Protein AF-A0A1A6FKN9-F1 (afdb_monomer)

Radius of gyration: 17.7 Å; Cα contacts (8 Å, |Δi|>4): 85; chains: 1; bounding box: 35×20×54 Å

Secondary structure (DSSP, 8-state):
--HHHHHHHHHHHHHHHHHHHHH---HHHHHHHHHHHTT--HHHHHHHHTT--S-HHHHHHHHHHHHHHHHHHHHHHHHHHHHHHHH-SS---HHHHHHHHHHHHHHHHHHTT-

Nearest PDB structures (foldseek):
  6af4-assembly2_F  TM=4.989E-01  e=1.367E+00  Streptococcus pneumoniae TIGR4
  3tkl-assembly1_B  TM=6.372E-01  e=9.678E+00  Legionella pneumophila str. Corby
  2ox6-assembly2_C  TM=5.038E-01  e=6.339E+00  Shewanella oneidensis MR-1

pLDDT: mean 90.59, std 6.72, range [56.34, 97.06]

Foldseek 3Di:
DDPLLVLLLVLLVVQLVVQCVVVVDDSLVSLCVLCVLLVHHSVQNVCSNVVNDPDSPSSSVSSVVSVLVVLVVLLVVLVVVLVCLVPDPDPRDPVVSVVSVVVSVVSVVVNVVD

Sequence (114 aa):
MSATMDRAYLLADRYVREEMSAARVNKPDAIETVADACGLAPGTLHNLFKRRLKNVEKVALALEGFALRRLEQRAAQLRRDIGEMRESRMVVDPARLSELEAALDDVERWLKKG

Structure (mmCIF, N/CA/C/O backbone):
data_AF-A0A1A6FKN9-F1
#
_entry.id   AF-A0A1A6FKN9-F1
#
loop_
_atom_site.group_PDB
_atom_site.id
_atom_site.type_symbol
_atom_site.label_atom_id
_atom_site.label_alt_id
_atom_site.label_comp_id
_atom_site.label_asym_id
_atom_site.label_entity_id
_atom_site.label_seq_id
_atom_site.pdbx_PDB_ins_code
_atom_site.Cartn_x
_atom_site.Cartn_y
_atom_site.Cartn_z
_atom_site.occupancy
_atom_site.B_iso_or_equiv
_atom_site.auth_seq_id
_atom_site.auth_comp_id
_atom_site.auth_asym_id
_atom_site.auth_atom_id
_atom_site.pdbx_PDB_model_num
ATOM 1 N N . MET A 1 1 ? -1.280 10.770 25.187 1.00 59.25 1 MET A N 1
ATOM 2 C CA . MET A 1 1 ? -1.621 10.291 23.828 1.00 59.25 1 MET A CA 1
ATOM 3 C C . MET A 1 1 ? -0.534 9.304 23.427 1.00 59.25 1 MET A C 1
ATOM 5 O O . MET A 1 1 ? 0.621 9.617 23.669 1.00 59.25 1 MET A O 1
ATOM 9 N N . SER A 1 2 ? -0.874 8.089 22.985 1.00 82.12 2 SER A N 1
ATOM 10 C CA . SER A 1 2 ? 0.130 7.043 22.706 1.00 82.12 2 SER A CA 1
ATOM 11 C C . SER A 1 2 ? 0.779 7.263 21.336 1.00 82.12 2 SER A C 1
ATOM 13 O O . SER A 1 2 ? 0.060 7.489 20.364 1.00 82.12 2 SER A O 1
ATOM 15 N N . ALA A 1 3 ? 2.108 7.136 21.246 1.00 86.62 3 ALA A N 1
ATOM 16 C CA . ALA A 1 3 ? 2.860 7.231 19.990 1.00 86.62 3 ALA A CA 1
ATOM 17 C C . ALA A 1 3 ? 2.340 6.258 18.910 1.00 86.62 3 ALA A C 1
ATOM 19 O O . ALA A 1 3 ? 2.313 6.590 17.725 1.00 86.62 3 ALA A O 1
ATOM 20 N N . THR A 1 4 ? 1.846 5.086 19.319 1.00 89.25 4 THR A N 1
ATOM 21 C CA . THR A 1 4 ? 1.239 4.092 18.422 1.00 89.25 4 THR A CA 1
ATOM 22 C C . THR A 1 4 ? -0.049 4.610 17.779 1.00 89.25 4 THR A C 1
ATOM 24 O O . THR A 1 4 ? -0.299 4.348 16.605 1.00 89.25 4 THR A O 1
ATOM 27 N N . MET A 1 5 ? -0.855 5.383 18.518 1.00 91.12 5 MET A N 1
ATOM 28 C CA . MET A 1 5 ? -2.087 5.978 17.991 1.00 91.12 5 MET A CA 1
ATOM 29 C C . MET A 1 5 ? -1.788 7.006 16.903 1.00 91.12 5 MET A C 1
ATOM 31 O O . MET A 1 5 ? -2.428 6.987 15.854 1.00 91.12 5 MET A O 1
ATOM 35 N N . ASP A 1 6 ? -0.807 7.879 17.132 1.00 91.44 6 ASP A N 1
ATOM 36 C CA . ASP A 1 6 ? -0.448 8.907 16.155 1.00 91.44 6 ASP A CA 1
ATOM 37 C C . ASP A 1 6 ? 0.171 8.290 14.897 1.00 91.44 6 ASP A C 1
ATOM 39 O O . ASP A 1 6 ? -0.202 8.663 13.787 1.00 91.44 6 ASP A O 1
ATOM 43 N N . ARG A 1 7 ? 1.033 7.277 15.049 1.00 90.81 7 ARG A N 1
ATOM 44 C CA . ARG A 1 7 ? 1.596 6.530 13.915 1.00 90.81 7 ARG A CA 1
ATOM 45 C C . ARG A 1 7 ? 0.511 5.851 13.078 1.00 90.81 7 ARG A C 1
ATOM 47 O O . ARG A 1 7 ? 0.489 6.026 11.861 1.00 90.81 7 ARG A O 1
ATOM 54 N N . ALA A 1 8 ? -0.405 5.119 13.715 1.00 93.19 8 ALA A N 1
ATOM 55 C CA . ALA A 1 8 ? -1.508 4.460 13.017 1.00 93.19 8 ALA A CA 1
ATOM 56 C C . ALA A 1 8 ? -2.415 5.476 12.306 1.00 93.19 8 ALA A C 1
ATOM 58 O O . ALA A 1 8 ? -2.796 5.263 11.156 1.00 93.19 8 ALA A O 1
ATOM 59 N N . TYR A 1 9 ? -2.716 6.605 12.956 1.00 94.94 9 TYR A N 1
ATOM 60 C CA . TYR A 1 9 ? -3.495 7.686 12.355 1.00 94.94 9 TYR A CA 1
ATOM 61 C C . TYR A 1 9 ? -2.816 8.246 11.100 1.00 94.94 9 TYR A C 1
ATOM 63 O O . TYR A 1 9 ? -3.471 8.397 10.073 1.00 94.94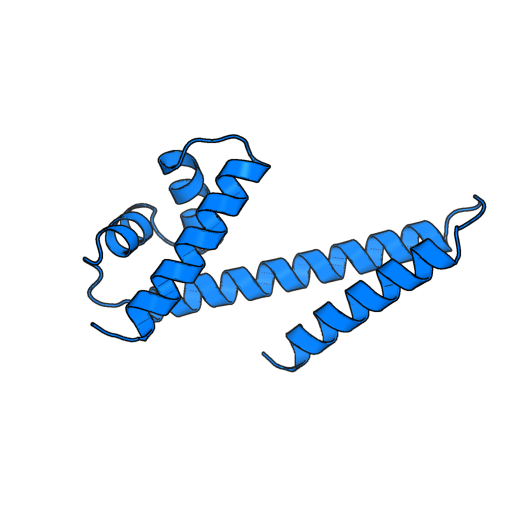 9 TYR A O 1
ATOM 71 N N . LEU A 1 10 ? -1.513 8.542 11.163 1.00 94.88 10 LEU A N 1
ATOM 72 C CA . LEU A 1 10 ? -0.768 9.111 10.036 1.00 94.88 10 LEU A CA 1
ATOM 73 C C . LEU A 1 10 ? -0.704 8.150 8.843 1.00 94.88 10 LEU A C 1
ATOM 75 O O . LEU A 1 10 ? -0.894 8.581 7.707 1.00 94.88 10 LEU A O 1
ATOM 79 N N . LEU A 1 11 ? -0.489 6.854 9.097 1.00 94.31 11 LEU A N 1
ATOM 80 C CA . LEU A 1 11 ? -0.523 5.826 8.053 1.00 94.31 11 LEU A CA 1
ATOM 81 C C . LEU A 1 11 ? -1.908 5.736 7.404 1.00 94.31 11 LEU A C 1
ATOM 83 O O . LEU A 1 11 ? -2.018 5.797 6.181 1.00 94.31 11 LEU A O 1
ATOM 87 N N . ALA A 1 12 ? -2.966 5.654 8.214 1.00 95.00 12 ALA A N 1
ATOM 88 C CA . ALA A 1 12 ? -4.330 5.584 7.707 1.00 95.00 12 ALA A CA 1
ATOM 89 C C . ALA A 1 12 ? -4.727 6.843 6.917 1.00 95.00 12 ALA A C 1
ATOM 91 O O . ALA A 1 12 ? -5.302 6.722 5.839 1.00 95.00 12 ALA A O 1
ATOM 92 N N . ASP A 1 13 ? -4.406 8.047 7.410 1.00 96.56 13 ASP A N 1
ATOM 93 C CA . ASP A 1 13 ? -4.719 9.301 6.707 1.00 96.56 13 ASP A CA 1
ATOM 94 C C . ASP A 1 13 ? -3.998 9.375 5.359 1.00 96.56 13 ASP A C 1
ATOM 96 O O . ASP A 1 13 ? -4.602 9.758 4.357 1.00 96.56 13 ASP A O 1
ATOM 100 N N . ARG A 1 14 ? -2.730 8.948 5.313 1.00 95.88 14 ARG A N 1
ATOM 101 C CA . ARG A 1 14 ? -1.966 8.866 4.069 1.00 95.88 14 ARG A CA 1
ATOM 102 C C . ARG A 1 14 ? -2.635 7.933 3.061 1.00 95.88 14 ARG A C 1
ATOM 104 O O . ARG A 1 14 ? -2.882 8.363 1.938 1.00 95.88 14 ARG A O 1
ATOM 111 N N . TYR A 1 15 ? -2.958 6.697 3.445 1.00 95.06 15 TYR A N 1
ATOM 112 C CA . TYR A 1 15 ? -3.571 5.737 2.519 1.00 95.06 15 TYR A CA 1
ATOM 113 C C . TYR A 1 15 ? -4.944 6.182 2.034 1.00 95.06 15 TYR A C 1
ATOM 115 O O . TYR A 1 15 ? -5.223 6.082 0.846 1.00 95.06 15 TYR A O 1
ATOM 123 N N . VAL A 1 16 ? -5.767 6.748 2.916 1.00 96.38 16 VAL A N 1
ATOM 124 C CA . VAL A 1 16 ? -7.078 7.281 2.528 1.00 96.38 16 VAL A CA 1
ATOM 125 C C . VAL A 1 16 ? -6.929 8.430 1.530 1.00 96.38 16 VAL A C 1
ATOM 127 O O . VAL A 1 16 ? -7.654 8.468 0.543 1.00 96.38 16 VAL A O 1
ATOM 130 N N . ARG A 1 17 ? -5.978 9.353 1.725 1.00 97.00 17 ARG A N 1
ATOM 131 C CA . ARG A 1 17 ? -5.729 10.439 0.758 1.00 97.00 17 ARG A CA 1
ATOM 132 C C . ARG A 1 17 ? -5.230 9.926 -0.588 1.0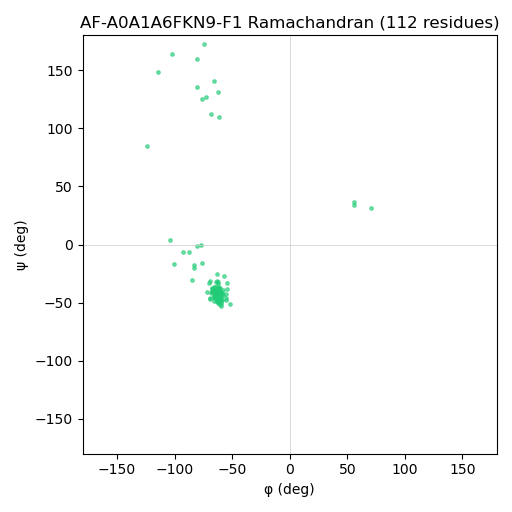0 97.00 17 ARG A C 1
ATOM 134 O O . ARG A 1 17 ? -5.642 10.444 -1.623 1.00 97.00 17 ARG A O 1
ATOM 141 N N . GLU A 1 18 ? -4.330 8.948 -0.571 1.00 94.19 18 GLU A N 1
ATOM 142 C CA . GLU A 1 18 ? -3.829 8.317 -1.791 1.00 94.19 18 GLU A CA 1
ATOM 143 C C . GLU A 1 18 ? -4.972 7.638 -2.559 1.00 94.19 18 GLU A C 1
ATOM 145 O O . GLU A 1 18 ? -5.094 7.853 -3.762 1.00 94.19 18 GLU A O 1
ATOM 150 N N . GLU A 1 19 ? -5.853 6.917 -1.861 1.00 95.75 19 GLU A N 1
ATOM 151 C CA . GLU A 1 19 ? -7.019 6.252 -2.452 1.00 95.75 19 GLU A CA 1
ATOM 152 C C . GLU A 1 19 ? -8.032 7.257 -3.018 1.00 95.75 19 GLU A C 1
ATOM 154 O O . GLU A 1 19 ? -8.469 7.125 -4.159 1.00 95.75 19 GLU A O 1
ATOM 159 N N . MET A 1 20 ? -8.338 8.327 -2.274 1.00 97.06 20 MET A N 1
ATOM 160 C CA . MET A 1 20 ? -9.193 9.415 -2.765 1.00 97.06 20 MET A CA 1
ATOM 161 C C . MET A 1 20 ? -8.660 10.007 -4.074 1.00 97.06 20 MET A C 1
ATOM 163 O O . MET A 1 20 ? -9.430 10.275 -4.993 1.00 97.06 20 MET A O 1
ATOM 167 N N . SER A 1 21 ? -7.343 10.213 -4.165 1.00 95.38 21 SER A N 1
ATOM 168 C CA . SER A 1 21 ? -6.701 10.762 -5.362 1.00 95.38 21 SER A CA 1
ATOM 169 C C . SER A 1 21 ? -6.729 9.774 -6.533 1.00 95.38 21 SER A C 1
ATOM 171 O O . SER A 1 21 ? -7.085 10.148 -7.651 1.00 95.38 21 SER A O 1
ATOM 173 N N . ALA A 1 22 ? -6.393 8.506 -6.277 1.00 91.19 22 ALA A N 1
ATOM 174 C CA . ALA A 1 22 ? -6.294 7.471 -7.301 1.00 91.19 22 ALA A CA 1
ATOM 175 C C . ALA A 1 22 ? -7.662 7.085 -7.883 1.00 91.19 22 ALA A C 1
ATOM 177 O O . ALA A 1 22 ? -7.818 7.036 -9.102 1.00 91.19 22 ALA A O 1
ATOM 178 N N . ALA A 1 23 ? -8.658 6.859 -7.024 1.00 93.12 23 ALA A N 1
ATOM 179 C CA . ALA A 1 23 ? -9.991 6.412 -7.424 1.00 93.12 23 ALA A CA 1
ATOM 180 C C . ALA A 1 23 ? -10.989 7.564 -7.644 1.00 93.12 23 ALA A C 1
ATOM 182 O O . ALA A 1 23 ? -12.096 7.331 -8.124 1.00 93.12 23 ALA A O 1
ATOM 183 N N . ARG A 1 24 ? -10.612 8.814 -7.325 1.00 95.12 24 ARG A N 1
ATOM 184 C CA . ARG A 1 24 ? -11.484 10.008 -7.382 1.00 95.12 24 ARG A CA 1
ATOM 185 C C . ARG A 1 24 ? -12.764 9.865 -6.550 1.00 95.12 24 ARG A C 1
ATOM 187 O O . ARG A 1 24 ? -13.824 10.352 -6.939 1.00 95.12 24 ARG A O 1
ATOM 194 N N . VAL A 1 25 ? -12.655 9.210 -5.400 1.00 96.56 25 VAL A N 1
ATOM 195 C CA . VAL A 1 25 ? -13.769 8.973 -4.474 1.00 96.56 25 VAL A CA 1
ATOM 196 C C . VAL A 1 25 ? -13.719 9.919 -3.274 1.00 96.56 25 VAL A C 1
ATOM 198 O O . VAL A 1 25 ? -12.704 10.564 -2.992 1.00 96.56 25 VAL A O 1
ATOM 201 N N . ASN A 1 26 ? -14.837 10.025 -2.556 1.00 97.00 26 ASN A N 1
ATOM 202 C CA . ASN A 1 26 ? -14.900 10.809 -1.327 1.00 97.00 26 ASN A CA 1
ATOM 203 C C . ASN A 1 26 ? -14.179 10.088 -0.165 1.00 97.00 26 ASN A C 1
ATOM 205 O O . ASN A 1 26 ? -13.742 8.942 -0.272 1.00 97.00 26 ASN A O 1
ATOM 209 N N . LYS A 1 27 ? -14.038 10.779 0.974 1.00 94.62 27 LYS A N 1
ATOM 210 C CA . LYS A 1 27 ? -13.336 10.230 2.142 1.00 94.62 27 LYS A CA 1
ATOM 211 C C . LYS A 1 27 ? -14.016 8.980 2.736 1.00 94.62 27 LYS A C 1
ATOM 213 O O . LYS A 1 27 ? -13.279 8.050 3.043 1.00 94.62 27 LYS A O 1
ATOM 218 N N . PRO A 1 28 ? -15.348 8.935 2.949 1.00 96.00 28 PRO A N 1
ATOM 219 C CA . PRO A 1 28 ? -16.034 7.714 3.383 1.00 96.00 28 PRO A CA 1
ATOM 220 C C . PRO A 1 28 ? -15.728 6.486 2.519 1.00 96.00 28 PRO A C 1
ATOM 222 O O . PRO A 1 28 ? -15.270 5.484 3.058 1.00 96.00 28 PRO A O 1
ATOM 225 N N . ASP A 1 29 ? -15.869 6.602 1.201 1.00 96.19 29 ASP A N 1
ATOM 226 C CA . ASP A 1 29 ? -15.658 5.484 0.275 1.00 96.19 29 ASP A CA 1
ATOM 227 C C . ASP A 1 29 ? -14.190 5.023 0.301 1.00 96.19 29 ASP A C 1
ATOM 229 O O . ASP A 1 29 ? -13.895 3.835 0.394 1.00 96.19 29 ASP A O 1
ATOM 233 N N . ALA A 1 30 ? -13.242 5.968 0.333 1.00 96.38 30 ALA A N 1
ATOM 234 C CA . ALA A 1 30 ? -11.822 5.648 0.485 1.00 96.38 30 ALA A CA 1
ATOM 235 C C . ALA A 1 30 ? -11.502 4.954 1.822 1.00 96.38 30 ALA A C 1
ATOM 237 O O . ALA A 1 30 ? -10.614 4.104 1.880 1.00 96.38 30 ALA A O 1
ATOM 238 N N . ILE A 1 31 ? -12.202 5.300 2.911 1.00 96.12 31 ILE A N 1
ATOM 239 C CA . ILE A 1 31 ? -12.046 4.619 4.204 1.00 96.12 31 ILE A CA 1
ATOM 240 C C . ILE A 1 31 ? -12.502 3.166 4.098 1.00 96.12 31 ILE A C 1
ATOM 242 O O . ILE A 1 31 ? -11.826 2.298 4.648 1.00 96.12 31 ILE A O 1
ATOM 246 N N . GLU A 1 32 ? -13.614 2.898 3.416 1.00 96.81 32 GLU A N 1
ATOM 247 C CA . GLU A 1 32 ? -14.110 1.535 3.213 1.00 96.81 32 GLU A CA 1
ATOM 248 C C . GLU A 1 32 ? -13.110 0.697 2.418 1.00 96.81 32 GLU A C 1
ATOM 250 O O . GLU A 1 32 ? -12.696 -0.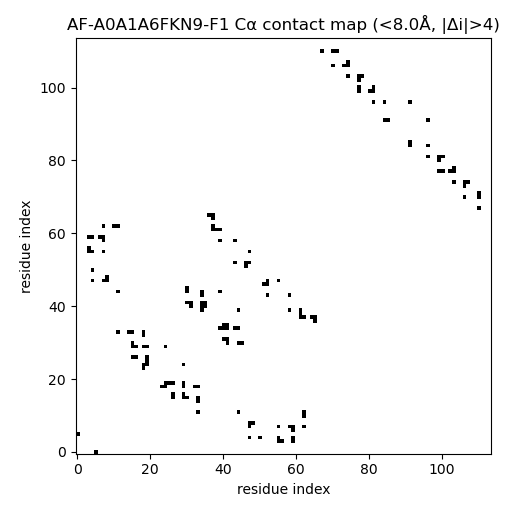358 2.899 1.00 96.81 32 GLU A O 1
ATOM 255 N N . THR A 1 33 ? -12.624 1.212 1.286 1.00 95.81 33 THR A N 1
ATOM 256 C CA . THR A 1 33 ? -11.623 0.526 0.455 1.00 95.81 33 THR A CA 1
ATOM 257 C C . THR A 1 33 ? -10.334 0.236 1.222 1.00 95.81 33 THR A C 1
ATOM 259 O O . THR A 1 33 ? -9.827 -0.885 1.201 1.00 95.81 33 THR A O 1
ATOM 262 N N . VAL A 1 34 ? -9.790 1.225 1.942 1.00 95.50 34 VAL A N 1
ATOM 263 C CA . VAL A 1 34 ? -8.548 1.035 2.708 1.00 95.50 34 VAL A CA 1
ATOM 264 C C . VAL A 1 34 ? -8.766 0.078 3.881 1.00 95.50 34 VAL A C 1
ATOM 266 O O . VAL A 1 34 ? -7.883 -0.730 4.172 1.00 95.50 34 VAL A O 1
ATOM 269 N N . ALA A 1 35 ? -9.917 0.142 4.558 1.00 95.31 35 ALA A N 1
ATOM 270 C CA . ALA A 1 35 ? -10.240 -0.781 5.640 1.00 95.31 35 ALA A CA 1
ATOM 271 C C . ALA A 1 35 ? -10.289 -2.223 5.126 1.00 95.31 35 ALA A C 1
ATOM 273 O O . ALA A 1 35 ? -9.615 -3.083 5.696 1.00 95.31 35 ALA A O 1
ATOM 274 N N . ASP A 1 36 ? -10.997 -2.457 4.021 1.00 95.88 36 ASP A N 1
ATOM 275 C CA . ASP A 1 36 ? -11.106 -3.768 3.381 1.00 95.88 36 ASP A CA 1
ATOM 276 C C . ASP A 1 36 ? -9.730 -4.304 2.954 1.00 95.88 36 ASP A C 1
ATOM 278 O O . ASP A 1 36 ? -9.329 -5.401 3.345 1.00 95.88 36 ASP A O 1
ATOM 282 N N . ALA A 1 37 ? -8.915 -3.473 2.297 1.00 93.31 37 ALA A N 1
ATOM 283 C CA . ALA A 1 37 ? -7.560 -3.838 1.881 1.00 93.31 37 ALA A CA 1
ATOM 284 C C . ALA A 1 37 ? -6.607 -4.151 3.058 1.00 93.31 37 ALA A C 1
ATOM 286 O O . ALA A 1 37 ? -5.626 -4.899 2.913 1.00 93.31 37 ALA A O 1
ATOM 287 N N . CYS A 1 38 ? -6.887 -3.595 4.239 1.00 93.62 38 CYS A N 1
ATOM 288 C CA . CYS A 1 38 ? -6.178 -3.892 5.483 1.00 93.62 38 CYS A CA 1
ATOM 289 C C . CYS A 1 38 ? -6.757 -5.100 6.245 1.00 93.62 38 CYS A C 1
ATOM 291 O O . CYS A 1 38 ? -6.165 -5.504 7.246 1.00 93.62 38 CYS A O 1
ATOM 293 N N . GLY A 1 39 ? -7.883 -5.678 5.812 1.00 94.62 39 GLY A N 1
ATOM 294 C CA . GLY A 1 39 ? -8.603 -6.726 6.544 1.00 94.62 39 GLY A CA 1
ATOM 295 C C . GLY A 1 39 ? -9.288 -6.210 7.815 1.00 94.62 39 GLY A C 1
ATOM 296 O O . GLY A 1 39 ? -9.376 -6.919 8.818 1.00 94.62 39 GLY A O 1
ATOM 297 N N . LEU A 1 40 ? -9.721 -4.948 7.811 1.00 94.75 40 LEU A N 1
ATOM 298 C CA . LEU A 1 40 ? -10.354 -4.262 8.933 1.00 94.75 40 LEU A CA 1
ATOM 299 C C . LEU A 1 40 ? -11.808 -3.915 8.603 1.00 94.75 40 LEU A C 1
ATOM 301 O O . LEU A 1 40 ? -12.1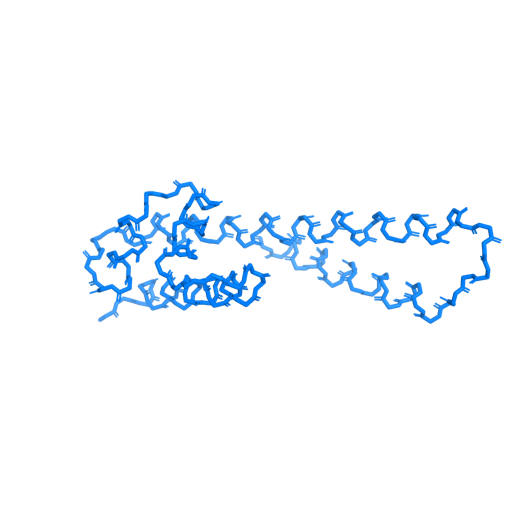45 -3.567 7.479 1.00 94.75 40 LEU A O 1
ATOM 305 N N . ALA A 1 41 ? -12.672 -3.897 9.618 1.00 94.69 41 ALA A N 1
ATOM 306 C CA . ALA A 1 41 ? -14.000 -3.306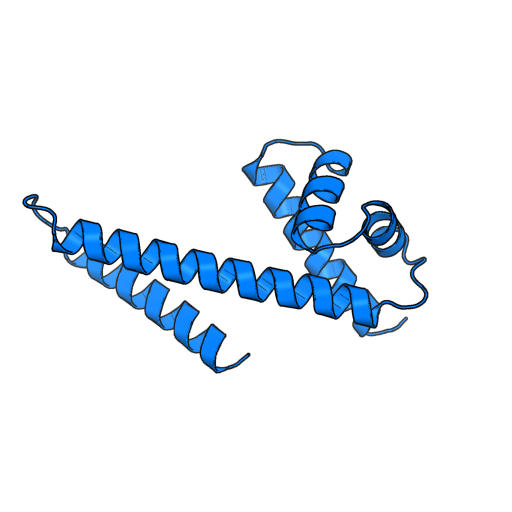 9.463 1.00 94.69 41 ALA A CA 1
ATOM 307 C C . ALA A 1 41 ? -13.893 -1.779 9.215 1.00 94.69 41 ALA A C 1
ATOM 309 O O . ALA A 1 41 ? -13.117 -1.124 9.921 1.00 94.69 41 ALA A O 1
ATOM 310 N N . PRO A 1 42 ? -14.710 -1.163 8.335 1.00 92.31 42 PRO A N 1
ATOM 311 C CA . PRO A 1 42 ? -14.684 0.289 8.094 1.00 92.31 42 PRO A CA 1
ATOM 312 C C . PRO A 1 42 ? -14.848 1.131 9.368 1.00 92.31 42 PRO A C 1
ATOM 314 O O . PRO A 1 42 ? -14.152 2.128 9.589 1.00 92.31 42 PRO A O 1
ATOM 317 N N . GLY A 1 43 ? -15.705 0.669 10.288 1.00 94.25 43 GLY A N 1
ATOM 318 C CA . GLY A 1 43 ? -15.897 1.285 11.603 1.00 94.25 43 GLY A CA 1
ATOM 319 C C . GLY A 1 43 ? -14.612 1.381 12.437 1.00 94.25 43 GLY A C 1
ATOM 320 O O . GLY A 1 43 ? -14.470 2.300 13.244 1.00 94.25 43 GLY A O 1
ATOM 321 N N . THR A 1 44 ? -13.646 0.487 12.218 1.00 95.19 44 THR A N 1
ATOM 322 C CA . THR A 1 44 ? -12.337 0.510 12.882 1.00 95.19 44 THR A CA 1
ATOM 323 C C . THR A 1 44 ? -11.531 1.733 12.464 1.00 95.19 44 THR A C 1
ATOM 325 O O . THR A 1 44 ? -11.062 2.467 13.335 1.00 95.19 44 THR A O 1
ATOM 328 N N . LEU A 1 45 ? -11.425 2.018 11.162 1.00 94.12 45 LEU A N 1
ATOM 329 C CA . LEU A 1 45 ? -10.731 3.215 10.680 1.00 94.12 45 LEU A CA 1
ATOM 330 C C . LEU A 1 45 ? -11.483 4.496 11.054 1.00 94.12 45 LEU A C 1
ATOM 332 O O . LEU A 1 45 ? -10.861 5.468 11.478 1.00 94.12 45 LEU A O 1
ATOM 336 N N . HIS A 1 46 ? -12.818 4.501 11.026 1.00 94.50 46 HIS A N 1
ATOM 337 C CA . HIS A 1 46 ? -13.581 5.640 11.548 1.00 94.50 46 HIS A CA 1
ATOM 338 C C . HIS A 1 46 ? -13.288 5.917 13.028 1.00 94.50 46 HIS A C 1
ATOM 340 O O . HIS A 1 46 ? -13.125 7.074 13.427 1.00 94.50 46 HIS A O 1
ATOM 346 N N . ASN A 1 47 ? -13.193 4.871 13.850 1.00 94.81 47 ASN A N 1
ATOM 347 C CA . ASN A 1 47 ? -12.832 5.004 15.259 1.00 94.81 47 ASN A CA 1
ATOM 348 C C . ASN A 1 47 ? -11.371 5.428 15.450 1.00 94.81 47 ASN A C 1
ATOM 350 O O . ASN A 1 47 ? -11.092 6.171 16.394 1.00 94.81 47 ASN A O 1
ATOM 354 N N . LEU A 1 48 ? -10.463 5.032 14.552 1.00 94.31 48 LEU A N 1
ATOM 355 C CA . LEU A 1 48 ? -9.086 5.529 14.509 1.00 94.31 48 LEU A CA 1
ATOM 356 C C . LEU A 1 48 ? -9.049 7.037 14.266 1.00 94.31 48 LEU A C 1
ATOM 358 O O . LEU A 1 48 ? -8.467 7.769 15.064 1.00 94.31 48 LEU A O 1
ATOM 362 N N . PHE A 1 49 ? -9.751 7.521 13.238 1.00 93.94 49 PHE A N 1
ATOM 363 C CA . PHE A 1 49 ? -9.807 8.950 12.922 1.00 93.94 49 PHE A CA 1
ATOM 364 C C . PHE A 1 49 ? -10.468 9.778 14.028 1.00 93.94 49 PHE A C 1
ATOM 366 O O . PHE A 1 49 ? -10.067 10.912 14.281 1.00 93.94 49 PHE A O 1
ATOM 373 N N . LYS A 1 50 ? -11.445 9.203 14.739 1.00 94.12 50 LYS A N 1
ATOM 374 C CA . LYS A 1 50 ? -12.069 9.823 15.920 1.00 94.12 50 LYS A CA 1
ATOM 375 C C . LYS A 1 50 ? -11.241 9.669 17.202 1.00 94.12 50 LYS A C 1
ATOM 377 O O . LYS A 1 50 ? -11.678 10.154 18.243 1.00 94.12 50 LYS A O 1
ATOM 3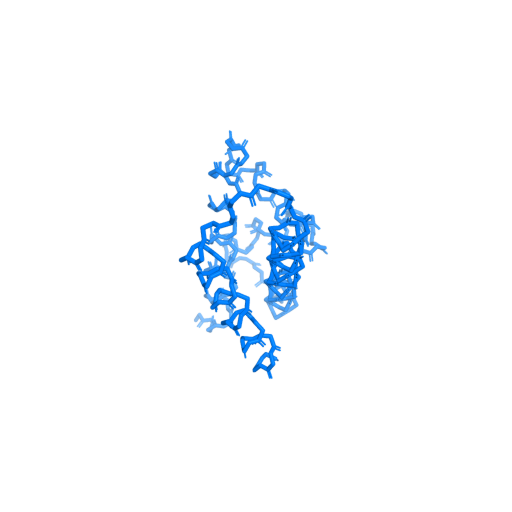82 N N . ARG A 1 51 ? -10.088 8.988 17.153 1.00 91.12 51 ARG A N 1
ATOM 383 C CA . ARG A 1 51 ? -9.219 8.674 18.305 1.00 91.12 51 ARG A CA 1
ATOM 384 C C . ARG A 1 51 ? -9.945 7.916 19.431 1.00 91.12 51 ARG A C 1
ATOM 38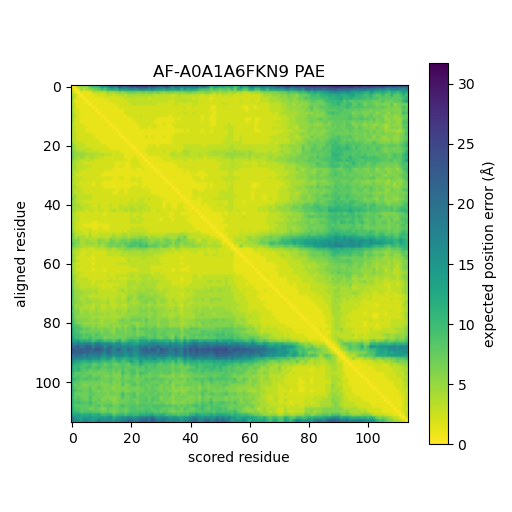6 O O . ARG A 1 51 ? -9.652 8.101 20.607 1.00 91.12 51 ARG A O 1
ATOM 393 N N . ARG A 1 52 ? -10.906 7.056 19.074 1.00 92.06 52 ARG A N 1
ATOM 394 C CA . ARG A 1 52 ? -11.746 6.265 20.003 1.00 92.06 52 ARG A CA 1
ATOM 395 C C . ARG A 1 52 ? -11.350 4.787 20.094 1.00 92.06 52 ARG A C 1
ATOM 397 O O . ARG A 1 52 ? -12.025 4.010 20.766 1.00 92.06 52 ARG A O 1
ATOM 404 N N . LEU A 1 53 ? -10.282 4.376 19.413 1.00 88.62 53 LEU A N 1
ATOM 405 C CA . LEU A 1 53 ? -9.796 2.997 19.439 1.00 88.62 53 LEU A CA 1
ATOM 406 C C . LEU A 1 53 ? -9.119 2.665 20.773 1.00 88.62 53 LEU A C 1
ATOM 408 O O . LEU A 1 53 ? -8.190 3.348 21.192 1.00 88.62 53 LEU A O 1
ATOM 412 N N . LYS A 1 54 ? -9.564 1.579 21.415 1.00 83.12 54 LYS A N 1
ATOM 413 C CA . LYS A 1 54 ? -8.965 1.075 22.663 1.00 83.12 54 LYS A CA 1
ATOM 414 C C . LYS A 1 54 ? -7.754 0.169 22.426 1.00 83.12 54 LYS A C 1
ATOM 416 O O . LYS A 1 54 ? -6.860 0.135 23.257 1.00 83.12 54 LYS A O 1
ATOM 421 N N . ASN A 1 55 ? -7.720 -0.552 21.303 1.00 84.38 55 ASN A N 1
ATOM 422 C CA . ASN A 1 55 ? -6.631 -1.462 20.943 1.00 84.38 55 ASN A CA 1
ATOM 423 C C . ASN A 1 55 ? -6.074 -1.076 19.567 1.00 84.38 55 ASN A C 1
ATOM 425 O O . ASN A 1 55 ? -6.530 -1.565 18.535 1.00 84.38 55 ASN A O 1
ATOM 429 N N . VAL A 1 56 ? -5.143 -0.121 19.563 1.00 91.75 56 VAL A N 1
ATOM 430 C CA . VAL A 1 56 ? -4.585 0.449 18.329 1.00 91.75 56 VAL A CA 1
ATOM 431 C C . VAL A 1 56 ? -3.450 -0.387 17.742 1.00 91.75 56 VAL A C 1
ATOM 433 O O . VAL A 1 56 ? -3.193 -0.295 16.550 1.00 91.75 56 VAL A O 1
ATOM 436 N N . GLU A 1 57 ? -2.811 -1.244 18.536 1.00 91.50 57 GLU A N 1
ATOM 437 C CA . GLU A 1 57 ? -1.668 -2.058 18.103 1.00 91.50 57 GLU A CA 1
ATOM 438 C C . GLU A 1 57 ? -2.043 -3.003 16.961 1.00 91.50 57 GLU A C 1
ATOM 440 O O . GLU A 1 57 ? -1.374 -3.023 15.933 1.00 91.50 57 GLU A O 1
ATOM 445 N N . LYS A 1 58 ? -3.175 -3.711 17.079 1.00 90.81 58 LYS A N 1
ATOM 446 C CA . LYS A 1 58 ? -3.670 -4.583 16.000 1.00 90.81 58 LYS A CA 1
ATOM 447 C C . LYS A 1 58 ? -3.961 -3.815 14.711 1.00 90.81 58 LYS A C 1
ATOM 449 O O . LYS A 1 58 ? -3.718 -4.322 13.622 1.00 90.81 58 LYS A O 1
ATOM 454 N N . VAL A 1 59 ? -4.477 -2.594 14.837 1.00 93.12 59 VAL A N 1
ATOM 455 C CA . VAL A 1 59 ? -4.789 -1.732 13.689 1.00 93.12 59 VAL A CA 1
ATOM 456 C C . VAL A 1 59 ? -3.507 -1.208 13.047 1.00 93.12 59 VAL A C 1
ATOM 458 O O . VAL A 1 59 ? -3.402 -1.207 11.826 1.00 93.12 59 VAL A O 1
ATOM 461 N N . ALA A 1 60 ? -2.518 -0.820 13.854 1.00 92.75 60 ALA A N 1
ATOM 462 C CA . ALA A 1 60 ? -1.210 -0.394 13.374 1.00 92.75 60 ALA A CA 1
ATOM 463 C C . ALA A 1 60 ? -0.513 -1.521 12.598 1.00 92.75 60 ALA A C 1
ATOM 465 O O . ALA A 1 60 ? -0.089 -1.296 11.470 1.00 92.75 60 ALA A O 1
ATOM 466 N N . LEU A 1 61 ? -0.498 -2.742 13.141 1.00 93.12 61 LEU A N 1
ATOM 467 C CA . LEU A 1 61 ? 0.064 -3.915 12.464 1.00 93.12 61 LEU A CA 1
ATOM 468 C C . LEU A 1 61 ? -0.654 -4.229 11.145 1.00 93.12 61 LEU A C 1
ATOM 470 O O . LEU A 1 61 ? -0.005 -4.555 10.156 1.00 93.12 61 LEU A O 1
ATOM 474 N N . ALA A 1 62 ? -1.983 -4.107 11.099 1.00 94.00 62 ALA A N 1
ATOM 475 C CA . ALA A 1 62 ? -2.741 -4.310 9.864 1.00 94.00 62 ALA A CA 1
ATOM 476 C C . ALA A 1 62 ? -2.388 -3.267 8.787 1.00 94.00 62 ALA A C 1
ATOM 478 O O . ALA A 1 62 ? -2.190 -3.625 7.625 1.00 94.00 62 ALA A O 1
ATOM 479 N N . LEU A 1 63 ? -2.254 -1.994 9.178 1.00 94.00 63 LEU A N 1
ATOM 480 C CA . LEU A 1 63 ? -1.839 -0.903 8.289 1.00 94.00 63 LEU A CA 1
ATOM 481 C C . LEU A 1 63 ? -0.398 -1.087 7.792 1.00 94.00 63 LEU A C 1
ATOM 483 O O . LEU A 1 63 ? -0.113 -0.849 6.621 1.00 94.00 63 LEU A O 1
ATOM 487 N N . GLU A 1 64 ? 0.508 -1.538 8.657 1.00 91.94 64 GLU A N 1
ATOM 488 C CA . GLU A 1 64 ? 1.898 -1.834 8.297 1.00 91.94 64 GLU A CA 1
ATOM 489 C C . GLU A 1 64 ? 1.999 -3.050 7.370 1.00 91.94 64 GLU A C 1
ATOM 491 O O . GLU A 1 64 ? 2.704 -3.003 6.363 1.00 91.94 64 GLU A O 1
ATOM 496 N N . GLY A 1 65 ? 1.227 -4.107 7.628 1.00 92.75 65 GLY A N 1
ATOM 497 C CA . GLY A 1 65 ? 1.128 -5.254 6.727 1.00 92.75 65 GLY A CA 1
ATOM 498 C C . GLY A 1 65 ? 0.560 -4.872 5.357 1.00 92.75 65 GLY A C 1
ATOM 499 O O . GLY A 1 65 ? 1.009 -5.382 4.333 1.00 92.75 65 GLY A O 1
ATOM 500 N N . PHE A 1 66 ? -0.391 -3.937 5.308 1.00 93.31 66 PHE A N 1
ATOM 501 C CA . PHE A 1 66 ? -0.868 -3.371 4.047 1.00 93.31 66 PHE A CA 1
ATOM 502 C C . PHE A 1 66 ? 0.224 -2.574 3.316 1.00 93.31 66 PHE A C 1
ATOM 504 O O . PHE A 1 66 ? 0.374 -2.720 2.102 1.00 93.31 66 PHE A O 1
ATOM 511 N N . ALA A 1 67 ? 1.031 -1.794 4.044 1.00 90.19 67 ALA A N 1
ATOM 512 C CA . ALA A 1 67 ? 2.192 -1.095 3.490 1.00 90.19 67 ALA A CA 1
ATOM 513 C C . ALA A 1 67 ? 3.156 -2.061 2.793 1.00 90.19 67 ALA A C 1
ATOM 515 O O . ALA A 1 67 ? 3.566 -1.822 1.655 1.00 90.19 67 ALA A O 1
ATOM 516 N N . LEU A 1 68 ? 3.472 -3.167 3.472 1.00 90.88 68 LEU A N 1
ATOM 517 C CA . LEU A 1 68 ? 4.364 -4.200 2.965 1.00 90.88 68 LEU A CA 1
ATOM 518 C C . LEU A 1 68 ? 3.810 -4.823 1.679 1.00 90.88 68 LEU A C 1
ATOM 520 O O . LEU A 1 68 ? 4.502 -4.838 0.665 1.00 90.88 68 LEU A O 1
ATOM 524 N N . ARG A 1 69 ? 2.527 -5.214 1.673 1.00 91.94 69 ARG A N 1
ATOM 525 C CA . ARG A 1 69 ? 1.868 -5.764 0.476 1.00 91.94 69 ARG A CA 1
ATOM 526 C C . ARG A 1 69 ? 1.914 -4.806 -0.715 1.00 91.94 69 ARG A C 1
ATOM 528 O O . ARG A 1 69 ? 2.129 -5.240 -1.844 1.00 91.94 69 ARG A O 1
ATOM 535 N N . ARG A 1 70 ? 1.743 -3.497 -0.496 1.00 90.44 70 ARG A N 1
ATOM 536 C CA . ARG A 1 70 ? 1.858 -2.501 -1.579 1.00 90.44 70 ARG A CA 1
ATOM 537 C C . ARG A 1 70 ? 3.282 -2.394 -2.122 1.00 90.44 70 ARG A C 1
ATOM 539 O O . ARG A 1 70 ? 3.450 -2.252 -3.332 1.00 90.44 70 ARG A O 1
ATOM 546 N N . LEU A 1 71 ? 4.296 -2.476 -1.261 1.00 89.62 71 LEU A N 1
ATOM 547 C CA . LEU A 1 71 ? 5.697 -2.508 -1.692 1.00 89.62 71 LEU A CA 1
ATOM 548 C C . LEU A 1 71 ? 6.003 -3.773 -2.503 1.00 89.62 71 LEU A C 1
ATOM 550 O O . LEU A 1 71 ? 6.619 -3.677 -3.562 1.00 89.62 71 LEU A O 1
ATOM 554 N N . GLU A 1 72 ? 5.514 -4.934 -2.071 1.00 91.62 72 GLU A N 1
ATOM 555 C CA . GLU A 1 72 ? 5.651 -6.197 -2.808 1.00 91.62 72 GLU A CA 1
ATOM 556 C C . GLU A 1 72 ? 4.982 -6.130 -4.188 1.00 91.62 72 GLU A C 1
ATOM 558 O O . GLU A 1 72 ? 5.591 -6.493 -5.196 1.00 91.62 72 GLU A O 1
ATOM 563 N N . GLN A 1 73 ? 3.756 -5.599 -4.266 1.00 91.81 73 GLN A N 1
ATOM 564 C CA . GLN A 1 73 ? 3.057 -5.378 -5.537 1.00 91.81 73 GLN A CA 1
ATOM 565 C C . GLN A 1 73 ? 3.821 -4.412 -6.447 1.00 91.81 73 GLN A C 1
ATOM 567 O O . GLN A 1 73 ? 3.923 -4.648 -7.653 1.00 91.81 73 GLN A O 1
ATOM 572 N N . ARG A 1 74 ? 4.395 -3.340 -5.884 1.00 91.75 74 ARG A N 1
ATOM 573 C CA . ARG A 1 74 ? 5.210 -2.385 -6.641 1.00 91.75 74 ARG A CA 1
ATOM 574 C C . ARG A 1 74 ? 6.482 -3.033 -7.182 1.00 91.75 74 ARG A C 1
ATOM 576 O O . ARG A 1 74 ? 6.788 -2.827 -8.352 1.00 91.75 74 ARG A O 1
ATOM 583 N N . ALA A 1 75 ? 7.180 -3.833 -6.377 1.00 91.56 75 ALA A N 1
ATOM 584 C CA . ALA A 1 75 ? 8.340 -4.602 -6.823 1.00 91.56 75 ALA A CA 1
ATOM 585 C C . ALA A 1 75 ? 7.965 -5.569 -7.955 1.00 91.56 75 ALA A C 1
ATOM 587 O O . ALA A 1 75 ? 8.649 -5.631 -8.973 1.00 91.56 75 ALA A O 1
ATOM 588 N N . ALA A 1 76 ? 6.843 -6.282 -7.818 1.00 92.75 76 ALA A N 1
ATOM 589 C CA . ALA A 1 76 ? 6.352 -7.188 -8.852 1.00 92.75 76 ALA A CA 1
ATOM 590 C C . ALA A 1 76 ? 6.018 -6.455 -10.162 1.00 92.75 76 ALA A C 1
ATOM 592 O O . ALA A 1 76 ? 6.361 -6.951 -11.233 1.00 92.75 76 ALA A O 1
ATOM 593 N N . GLN A 1 77 ? 5.399 -5.271 -10.088 1.00 92.81 77 GLN A N 1
ATOM 594 C CA . GLN A 1 77 ? 5.141 -4.448 -11.271 1.00 92.81 77 GLN A CA 1
ATOM 595 C C . GLN A 1 77 ? 6.444 -3.995 -11.934 1.00 92.81 77 GLN A C 1
ATOM 597 O O . GLN A 1 77 ? 6.596 -4.186 -13.131 1.00 92.81 77 GLN A O 1
ATOM 602 N N . LEU A 1 78 ? 7.404 -3.470 -11.166 1.00 92.06 78 LEU A N 1
ATOM 603 C CA . LEU A 1 78 ? 8.694 -3.030 -11.705 1.00 92.06 78 LEU A CA 1
ATOM 604 C C . LEU A 1 78 ? 9.451 -4.175 -12.393 1.00 92.06 78 LEU A C 1
ATOM 606 O O . LEU A 1 78 ? 10.004 -3.983 -13.471 1.00 92.06 78 LEU A O 1
ATOM 610 N N . ARG A 1 79 ? 9.431 -5.384 -11.814 1.00 93.69 79 ARG A N 1
ATOM 611 C CA . ARG A 1 79 ? 10.019 -6.580 -12.442 1.00 93.69 79 ARG A CA 1
ATOM 612 C C . ARG A 1 79 ? 9.349 -6.924 -13.773 1.00 93.69 79 ARG A C 1
ATOM 614 O O . ARG A 1 79 ? 10.058 -7.282 -14.710 1.00 93.69 79 ARG A O 1
ATOM 621 N N . ARG A 1 80 ? 8.017 -6.811 -13.863 1.00 92.06 80 ARG A N 1
ATOM 622 C CA . ARG A 1 80 ? 7.289 -6.992 -15.130 1.00 92.06 80 ARG A CA 1
ATOM 623 C C . ARG A 1 80 ? 7.687 -5.934 -16.151 1.00 92.06 80 ARG A C 1
ATOM 625 O O . ARG A 1 80 ? 8.087 -6.312 -17.241 1.00 92.06 80 ARG A O 1
ATOM 632 N N . ASP A 1 81 ? 7.678 -4.657 -15.771 1.00 89.56 81 ASP A N 1
ATOM 633 C CA . ASP A 1 81 ? 8.026 -3.544 -16.666 1.00 89.56 81 ASP A CA 1
ATOM 634 C C . ASP A 1 81 ? 9.451 -3.704 -17.235 1.00 89.56 81 ASP A C 1
ATOM 636 O O . ASP A 1 81 ? 9.678 -3.531 -18.431 1.00 89.56 81 ASP A O 1
ATOM 640 N N . ILE A 1 82 ? 10.417 -4.094 -16.391 1.00 90.94 82 ILE A N 1
ATOM 641 C CA . ILE A 1 82 ? 11.798 -4.395 -16.806 1.00 90.94 82 ILE A CA 1
ATOM 642 C C . ILE A 1 82 ? 11.836 -5.590 -17.765 1.00 90.94 82 ILE A C 1
ATOM 644 O O . ILE A 1 82 ? 12.539 -5.540 -18.774 1.00 90.94 82 ILE A O 1
ATOM 648 N N . GLY A 1 83 ? 11.107 -6.666 -17.452 1.00 91.62 83 GLY A N 1
ATOM 649 C CA . GLY A 1 83 ? 11.011 -7.852 -18.304 1.00 91.62 83 GLY A CA 1
ATOM 650 C C . GLY A 1 83 ? 10.448 -7.518 -19.685 1.00 91.62 83 GLY A C 1
ATOM 651 O O . GLY A 1 83 ? 11.092 -7.800 -20.691 1.00 91.62 83 GLY A O 1
ATOM 652 N N . GLU A 1 84 ? 9.312 -6.821 -19.728 1.00 90.81 84 GLU A N 1
ATOM 653 C CA . GLU A 1 84 ? 8.664 -6.361 -20.960 1.00 90.81 84 GLU A CA 1
ATOM 654 C C . GLU A 1 84 ? 9.587 -5.455 -21.783 1.00 90.81 84 GLU A C 1
ATOM 656 O O . GLU A 1 84 ? 9.697 -5.624 -22.998 1.00 90.81 84 GLU A O 1
ATOM 661 N N . MET A 1 85 ? 10.308 -4.529 -21.140 1.00 88.38 85 MET A N 1
ATOM 662 C CA . MET A 1 85 ? 11.287 -3.686 -21.830 1.00 88.38 85 MET A CA 1
ATOM 663 C C . MET A 1 85 ? 12.446 -4.498 -22.412 1.00 88.38 85 MET A C 1
ATOM 665 O O . MET A 1 85 ? 12.843 -4.237 -23.543 1.00 88.38 85 MET A O 1
ATOM 669 N N . ARG A 1 86 ? 12.978 -5.484 -21.684 1.00 87.25 86 ARG A N 1
ATOM 670 C CA . ARG A 1 86 ? 14.087 -6.332 -22.160 1.00 87.25 86 ARG A CA 1
ATOM 671 C C . ARG A 1 86 ? 13.674 -7.280 -23.288 1.00 87.25 86 ARG A C 1
ATOM 673 O O . ARG A 1 86 ? 14.493 -7.581 -24.150 1.00 87.25 86 ARG A O 1
ATOM 680 N N . GLU A 1 87 ? 12.433 -7.757 -23.276 1.00 87.69 87 GLU A N 1
ATOM 681 C CA . GLU A 1 87 ? 11.885 -8.653 -24.303 1.00 87.69 87 GLU A CA 1
ATOM 682 C C . GLU A 1 87 ? 11.369 -7.902 -25.540 1.00 87.69 87 GLU A C 1
ATOM 684 O O . GLU A 1 87 ? 11.204 -8.493 -26.614 1.00 87.69 87 GLU A O 1
ATOM 689 N N . SER A 1 88 ? 11.126 -6.594 -25.416 1.00 82.81 88 SER A N 1
ATOM 690 C CA . SER A 1 88 ? 10.655 -5.764 -26.517 1.00 82.81 88 SER A CA 1
ATOM 691 C C . SER A 1 88 ? 11.666 -5.727 -27.664 1.00 82.81 88 SER A C 1
ATOM 693 O O . SER A 1 88 ? 12.847 -5.440 -27.488 1.00 82.81 88 SER A O 1
ATOM 695 N N . ARG A 1 89 ? 11.178 -5.958 -28.890 1.00 70.38 89 ARG A N 1
ATOM 696 C CA . ARG A 1 89 ? 11.957 -5.769 -30.129 1.00 70.38 89 ARG A CA 1
ATOM 697 C C . ARG A 1 89 ? 12.088 -4.294 -30.532 1.00 70.38 89 ARG A C 1
ATOM 699 O O . ARG A 1 89 ? 12.670 -4.003 -31.576 1.00 70.38 89 ARG A O 1
ATOM 706 N N . MET A 1 90 ? 11.497 -3.375 -29.767 1.00 75.00 90 MET A N 1
ATOM 707 C CA . MET A 1 90 ? 11.625 -1.935 -29.992 1.00 75.00 90 MET A CA 1
ATOM 708 C C . MET A 1 90 ? 12.942 -1.414 -29.411 1.00 75.00 90 MET A C 1
ATOM 710 O O . MET A 1 90 ? 13.539 -2.040 -28.540 1.00 75.00 90 MET A O 1
ATOM 714 N N . VAL A 1 91 ? 13.393 -0.249 -29.886 1.00 74.19 91 VAL A N 1
ATOM 715 C CA . VAL A 1 91 ? 14.551 0.438 -29.298 1.00 74.19 91 VAL A CA 1
ATOM 716 C C . VAL A 1 91 ? 14.220 0.773 -27.845 1.00 74.19 91 VAL A C 1
ATOM 718 O O . VAL A 1 91 ? 13.362 1.610 -27.571 1.00 74.19 91 VAL A O 1
ATOM 721 N N . VAL A 1 92 ? 14.886 0.082 -26.925 1.00 77.56 92 VAL A N 1
ATOM 722 C CA . VAL A 1 92 ? 14.784 0.319 -25.487 1.00 77.56 92 VAL A CA 1
ATOM 723 C C . VAL A 1 92 ? 15.582 1.571 -25.161 1.00 77.56 92 VAL A C 1
ATOM 725 O O . VAL A 1 92 ? 16.766 1.631 -25.482 1.00 77.56 92 VAL A O 1
ATOM 728 N N . ASP A 1 93 ? 14.953 2.552 -24.515 1.00 85.19 93 ASP A N 1
ATOM 729 C CA . ASP A 1 93 ? 15.679 3.674 -23.922 1.00 85.19 93 ASP A CA 1
ATOM 730 C C . ASP A 1 93 ? 16.508 3.157 -22.727 1.00 85.19 93 ASP A C 1
ATOM 732 O O . ASP A 1 93 ? 15.926 2.747 -21.712 1.00 85.19 93 ASP A O 1
ATOM 736 N N . PRO A 1 94 ? 17.853 3.152 -22.815 1.00 85.88 94 PRO A N 1
ATOM 737 C CA . PRO A 1 94 ? 18.702 2.636 -21.747 1.00 85.88 94 PRO A CA 1
ATOM 738 C C . PRO A 1 94 ? 18.569 3.438 -20.449 1.00 85.88 94 PRO A C 1
ATOM 740 O O . PRO A 1 94 ? 18.687 2.863 -19.367 1.00 85.88 94 PRO A O 1
ATOM 743 N N . ALA A 1 95 ? 18.293 4.745 -20.538 1.00 88.75 95 ALA A N 1
ATOM 744 C CA . ALA A 1 95 ? 18.098 5.581 -19.357 1.00 88.75 95 ALA A CA 1
ATOM 745 C C . ALA A 1 95 ? 16.841 5.141 -18.602 1.00 88.75 95 ALA A C 1
ATOM 747 O O . ALA A 1 95 ? 16.878 4.934 -17.390 1.00 88.75 95 ALA A O 1
ATOM 748 N N . ARG A 1 96 ? 15.753 4.883 -19.336 1.00 88.56 96 ARG A N 1
ATOM 749 C CA . ARG A 1 96 ? 14.497 4.419 -18.750 1.00 88.56 96 ARG A CA 1
ATOM 750 C C . ARG A 1 96 ? 14.621 3.046 -18.087 1.00 88.56 96 ARG A C 1
ATOM 752 O O . ARG A 1 96 ? 14.053 2.836 -17.017 1.00 88.56 96 ARG A O 1
ATOM 759 N N . LEU A 1 97 ? 15.360 2.121 -18.700 1.00 88.38 97 LEU A N 1
ATOM 760 C CA . LEU A 1 97 ? 15.630 0.813 -18.099 1.00 88.38 97 LEU A CA 1
ATOM 761 C C . LEU A 1 97 ? 16.414 0.964 -16.786 1.00 88.38 97 LEU A C 1
ATOM 763 O O . LEU A 1 97 ? 16.020 0.392 -15.771 1.00 88.38 97 LEU A O 1
ATOM 767 N N . SER A 1 98 ? 17.458 1.797 -16.787 1.00 91.69 98 SER A N 1
ATOM 768 C CA . SER A 1 98 ? 18.263 2.068 -15.593 1.00 91.69 98 SER A CA 1
ATOM 769 C C . SER A 1 98 ? 17.447 2.705 -14.460 1.00 91.69 98 SER A C 1
ATOM 771 O O . SER A 1 98 ? 17.664 2.370 -13.297 1.00 91.69 98 SER A O 1
ATOM 773 N N . GLU A 1 99 ? 16.495 3.592 -14.770 1.00 91.38 99 GLU A N 1
ATOM 774 C CA . GLU A 1 99 ? 15.583 4.177 -13.776 1.00 91.38 99 GLU A CA 1
ATOM 775 C C . GLU A 1 99 ? 14.696 3.121 -13.104 1.00 91.38 99 GLU A C 1
ATOM 777 O O . GLU A 1 99 ? 14.509 3.146 -11.885 1.00 91.38 99 GLU A O 1
ATOM 782 N N . LEU A 1 100 ? 14.134 2.194 -13.887 1.00 89.38 100 LEU A N 1
ATOM 783 C CA . LEU A 1 100 ? 13.276 1.132 -13.359 1.00 89.38 100 LEU A CA 1
ATOM 784 C C . LEU A 1 100 ? 14.066 0.148 -12.495 1.00 89.38 100 LEU A C 1
ATOM 786 O O . LEU A 1 100 ? 13.578 -0.262 -11.442 1.00 89.38 100 LEU A O 1
ATOM 790 N N . GLU A 1 101 ? 15.283 -0.200 -12.917 1.00 92.31 101 GLU A N 1
ATOM 791 C CA . GLU A 1 101 ? 16.190 -1.058 -12.154 1.00 92.31 101 GLU A CA 1
ATOM 792 C C . GLU A 1 101 ? 16.566 -0.414 -10.819 1.00 92.31 101 GLU A C 1
ATOM 794 O O . GLU A 1 101 ? 16.429 -1.060 -9.784 1.00 92.31 101 GLU A O 1
ATOM 799 N N . ALA A 1 102 ? 16.933 0.872 -10.812 1.00 93.38 102 ALA A N 1
ATOM 800 C CA . ALA A 1 102 ? 17.227 1.606 -9.582 1.00 93.38 102 ALA A CA 1
ATOM 801 C C . ALA A 1 102 ? 16.013 1.665 -8.637 1.00 93.38 102 ALA A C 1
ATOM 803 O O . ALA A 1 102 ? 16.143 1.428 -7.436 1.00 93.38 102 ALA A O 1
ATOM 804 N N . ALA A 1 103 ? 14.816 1.920 -9.178 1.00 90.31 103 ALA A N 1
ATOM 805 C CA . ALA A 1 103 ? 13.588 1.936 -8.390 1.00 90.31 103 ALA A CA 1
ATOM 806 C C . ALA A 1 103 ? 13.257 0.559 -7.788 1.00 90.31 103 ALA A C 1
ATOM 808 O O . ALA A 1 103 ? 12.778 0.484 -6.654 1.00 90.31 103 ALA A O 1
ATOM 809 N N . LEU A 1 104 ? 13.496 -0.530 -8.528 1.00 91.69 104 LEU A N 1
ATOM 810 C CA . LEU A 1 104 ? 13.320 -1.891 -8.018 1.00 91.69 104 LEU A CA 1
ATOM 811 C C . LEU A 1 104 ? 14.315 -2.172 -6.890 1.00 91.69 104 LEU A C 1
ATOM 813 O O . LEU A 1 104 ? 13.914 -2.652 -5.831 1.00 91.69 104 LEU A O 1
ATOM 817 N N . ASP A 1 105 ? 15.579 -1.815 -7.100 1.00 92.50 105 ASP A N 1
ATOM 818 C CA . ASP A 1 105 ? 16.658 -1.955 -6.127 1.00 92.50 105 ASP A CA 1
ATOM 819 C C . ASP A 1 105 ? 16.325 -1.263 -4.801 1.00 92.50 105 ASP A C 1
ATOM 821 O O . ASP A 1 105 ? 16.487 -1.844 -3.724 1.00 92.50 105 ASP A O 1
ATOM 825 N N . ASP A 1 106 ? 15.810 -0.035 -4.865 1.00 90.12 106 ASP A N 1
ATOM 826 C CA . ASP A 1 106 ? 15.399 0.717 -3.685 1.00 90.12 106 ASP A CA 1
ATOM 827 C C . ASP A 1 106 ? 14.252 0.021 -2.945 1.00 90.12 106 ASP A C 1
ATOM 829 O O . ASP A 1 106 ? 14.330 -0.172 -1.727 1.00 90.12 106 ASP A O 1
ATOM 833 N N . VAL A 1 107 ? 13.209 -0.415 -3.660 1.00 87.31 107 VAL A N 1
ATOM 834 C CA . VAL A 1 107 ? 12.077 -1.133 -3.051 1.00 87.31 107 VAL A CA 1
ATOM 835 C C . VAL A 1 107 ? 12.541 -2.441 -2.406 1.00 87.31 107 VAL A C 1
ATOM 837 O O . VAL A 1 107 ? 12.164 -2.733 -1.271 1.00 87.31 107 VAL A O 1
ATOM 840 N N . GLU A 1 108 ? 13.399 -3.215 -3.070 1.00 89.19 108 GLU A N 1
ATOM 841 C CA . GLU A 1 108 ? 13.925 -4.470 -2.526 1.00 89.19 108 GLU A CA 1
ATOM 842 C C . GLU A 1 108 ? 14.814 -4.255 -1.297 1.00 89.19 108 GLU A C 1
ATOM 844 O O . GLU A 1 108 ? 14.757 -5.041 -0.347 1.00 89.19 108 GLU A O 1
ATOM 849 N N . ARG A 1 109 ? 15.613 -3.182 -1.266 1.00 88.94 109 ARG A N 1
ATOM 850 C CA . ARG A 1 109 ? 16.384 -2.808 -0.069 1.00 88.94 109 ARG A CA 1
ATOM 851 C C . ARG A 1 109 ? 15.474 -2.462 1.102 1.00 88.94 109 ARG A C 1
ATOM 853 O O . ARG A 1 109 ? 15.810 -2.807 2.232 1.00 88.94 109 ARG A O 1
ATOM 860 N N . TRP A 1 110 ? 14.348 -1.796 0.852 1.00 83.06 110 TRP A N 1
ATOM 861 C CA . TRP A 1 110 ? 13.347 -1.523 1.883 1.00 83.06 110 TRP A CA 1
ATOM 862 C C . TRP A 1 110 ? 12.690 -2.807 2.395 1.00 83.06 110 TRP A C 1
ATOM 864 O O . TRP A 1 110 ? 12.613 -2.991 3.607 1.00 83.06 110 TRP A O 1
ATOM 874 N N . LEU A 1 111 ? 12.305 -3.722 1.502 1.00 84.12 111 LEU A N 1
ATOM 875 C CA . LEU A 1 111 ? 11.708 -5.014 1.869 1.00 84.12 111 LEU A CA 1
ATOM 876 C C . LEU A 1 111 ? 12.657 -5.908 2.685 1.00 84.12 111 LEU A C 1
ATOM 878 O O . LEU A 1 111 ? 12.197 -6.641 3.546 1.00 84.12 111 LEU A O 1
ATOM 882 N N . LYS A 1 112 ? 13.975 -5.836 2.454 1.00 83.62 112 LYS A N 1
ATOM 883 C CA . LYS A 1 112 ? 14.984 -6.589 3.230 1.00 83.62 112 LYS A CA 1
ATOM 884 C C . LYS A 1 112 ? 15.261 -6.010 4.625 1.00 83.62 112 LYS A C 1
ATOM 886 O O .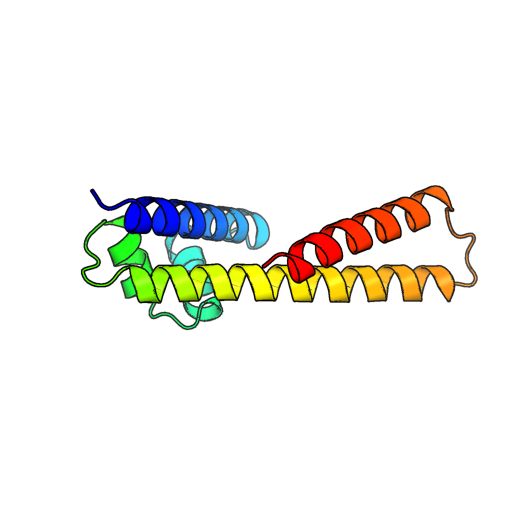 LYS A 1 112 ? 15.925 -6.669 5.422 1.00 83.62 112 LYS A O 1
ATOM 891 N N . LYS A 1 113 ? 14.850 -4.765 4.888 1.00 71.06 113 LYS A N 1
ATOM 892 C CA . LYS A 1 113 ? 15.068 -4.060 6.165 1.00 71.06 113 LYS A CA 1
ATOM 893 C C . LYS A 1 113 ? 13.837 -4.047 7.078 1.00 71.06 113 LYS A C 1
ATOM 895 O O . LYS A 1 113 ? 13.994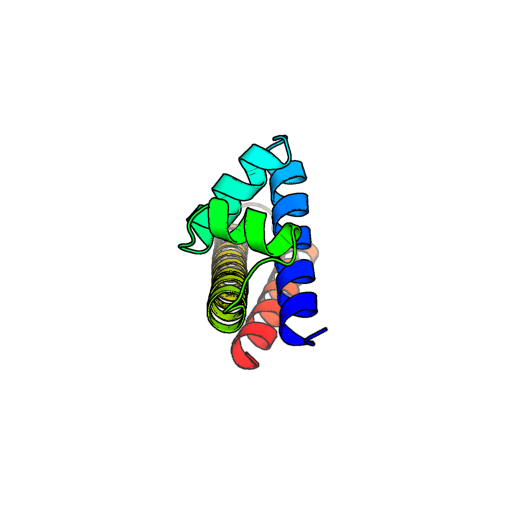 -3.684 8.243 1.00 71.06 113 LYS A O 1
ATOM 900 N N . GLY A 1 114 ? 12.653 -4.339 6.537 1.00 56.34 114 GLY A N 1
ATOM 901 C CA . GLY A 1 114 ? 11.405 -4.492 7.295 1.00 56.34 114 GLY A CA 1
ATOM 902 C C . GLY A 1 114 ? 11.298 -5.876 7.910 1.00 56.34 114 GLY A C 1
ATOM 903 O O . GLY A 1 114 ? 10.741 -5.951 9.025 1.00 56.34 114 GLY A O 1
#

Mean predicted aligned error: 5.33 Å

Solvent-accessible surface area (backbone atoms only — not comparable to full-atom values): 6324 Å² total; per-residue (Å²): 133,58,71,63,53,56,52,36,42,54,53,51,53,49,53,30,53,50,41,21,66,75,72,70,44,55,70,71,60,18,41,41,54,52,18,52,72,37,76,40,60,45,69,55,55,54,29,44,77,68,70,67,57,89,68,46,65,68,52,31,52,30,52,50,52,36,53,49,51,53,51,52,52,49,42,53,49,40,53,48,54,51,48,54,51,72,70,44,91,60,92,66,59,65,67,61,52,51,52,47,50,51,54,36,52,52,50,51,55,51,65,76,73,110